Protein AF-A0A352Q3P6-F1 (afdb_monomer_lite)

Secondary structure (DSSP, 8-state):
-HHHHHHHHTSSS--S-EEEEESSS-S--SSPPSSS---HHHHHHHHHHHHTTSPTT--EEEEE---TT-TTHHHHHHHHHHHHT--EE---TT--

pLDDT: mean 84.8, std 7.65, range [61.22, 93.88]

Foldseek 3Di:
DQVVQLVQLPDPDHDQEAEAEEAAQDPDAPDDDPDDDDDLVRSVVRLVRSLVSHPAQYAYEYEHEDDPDRPCGQVSVCVSNVRNVHYYHYDDPPDD

Structure (mmCIF, N/CA/C/O backbone):
data_AF-A0A352Q3P6-F1
#
_entry.id   AF-A0A352Q3P6-F1
#
loop_
_atom_site.group_PDB
_atom_site.id
_atom_site.type_symbol
_atom_site.label_atom_id
_atom_site.label_alt_id
_atom_site.label_comp_id
_atom_site.label_asym_id
_atom_site.label_entity_id
_atom_site.label_seq_id
_atom_site.pdbx_PDB_ins_code
_atom_site.Cartn_x
_atom_site.Cartn_y
_atom_site.Cartn_z
_atom_site.occupancy
_atom_site.B_iso_or_equiv
_atom_site.auth_seq_id
_atom_site.auth_comp_id
_atom_site.auth_asym_id
_atom_site.auth_atom_id
_atom_site.pdbx_PDB_model_num
ATOM 1 N N . MET A 1 1 ? -6.128 -1.439 -5.659 1.00 82.12 1 MET A N 1
ATOM 2 C CA . MET A 1 1 ? -5.884 -0.864 -4.315 1.00 82.12 1 MET A CA 1
ATOM 3 C C . MET A 1 1 ? -6.860 0.257 -3.957 1.00 82.12 1 MET A C 1
ATOM 5 O O . MET A 1 1 ? -7.697 0.003 -3.109 1.00 82.12 1 MET A O 1
ATOM 9 N N . TYR A 1 2 ? -6.840 1.435 -4.609 1.00 87.69 2 TYR A N 1
ATOM 10 C CA . TYR A 1 2 ? -7.714 2.580 -4.252 1.00 87.69 2 TYR A CA 1
ATOM 11 C C . TYR A 1 2 ? -9.186 2.186 -4.042 1.00 87.69 2 TYR A C 1
ATOM 13 O O . TYR A 1 2 ? -9.739 2.397 -2.972 1.00 87.69 2 TYR A O 1
ATOM 21 N N . ARG A 1 3 ? -9.788 1.519 -5.036 1.00 87.06 3 ARG A N 1
ATOM 22 C CA . ARG A 1 3 ? -11.188 1.069 -4.970 1.00 87.06 3 ARG A CA 1
ATOM 23 C C . ARG A 1 3 ? -11.458 0.071 -3.843 1.00 87.06 3 ARG A C 1
ATOM 25 O O . ARG A 1 3 ? -12.516 0.132 -3.238 1.00 87.06 3 ARG A O 1
ATOM 32 N N . ALA A 1 4 ? -10.506 -0.821 -3.565 1.00 87.12 4 ALA A N 1
ATOM 33 C CA . ALA A 1 4 ? -10.639 -1.802 -2.490 1.00 87.12 4 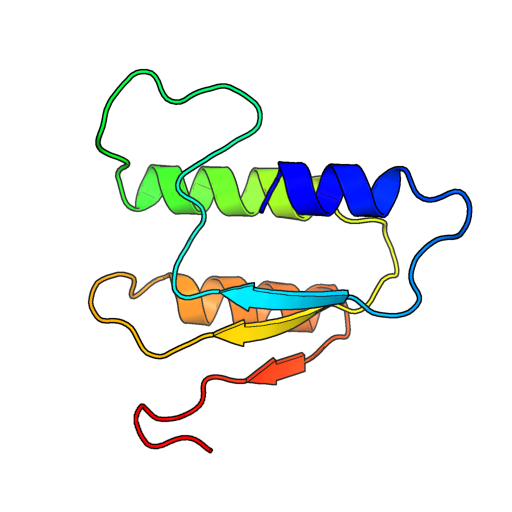ALA A CA 1
ATOM 34 C C . ALA A 1 4 ? -10.668 -1.108 -1.122 1.00 87.12 4 ALA A C 1
ATOM 36 O O . ALA A 1 4 ? -11.494 -1.438 -0.282 1.00 87.12 4 ALA A O 1
ATOM 37 N N . PHE A 1 5 ? -9.823 -0.093 -0.926 1.00 87.62 5 PHE A N 1
ATOM 38 C CA . PHE A 1 5 ? -9.829 0.695 0.306 1.00 87.62 5 PHE A CA 1
ATOM 39 C C . PHE A 1 5 ? -11.074 1.574 0.425 1.00 87.62 5 PHE A C 1
ATOM 41 O O . PHE A 1 5 ? -11.628 1.667 1.511 1.00 87.62 5 PHE A O 1
ATOM 48 N N . THR A 1 6 ? -11.570 2.147 -0.679 1.00 87.25 6 THR A N 1
ATOM 49 C CA . THR A 1 6 ? -12.868 2.845 -0.677 1.00 87.25 6 THR A CA 1
ATOM 50 C C . THR A 1 6 ? -14.004 1.909 -0.278 1.00 87.25 6 THR A C 1
ATOM 52 O O . THR A 1 6 ? -14.841 2.289 0.527 1.00 87.25 6 THR A O 1
ATOM 55 N N . ALA A 1 7 ? -14.030 0.686 -0.811 1.00 86.44 7 ALA A N 1
ATOM 56 C CA . ALA A 1 7 ? -15.051 -0.293 -0.454 1.00 86.44 7 ALA A CA 1
ATOM 57 C C . ALA A 1 7 ? -14.978 -0.671 1.036 1.00 86.44 7 ALA A C 1
ATOM 59 O O . ALA A 1 7 ? -16.011 -0.736 1.690 1.00 86.44 7 ALA A O 1
ATOM 60 N N . ALA A 1 8 ? -13.769 -0.850 1.580 1.00 84.69 8 ALA A N 1
ATOM 61 C CA . ALA A 1 8 ? -13.568 -1.128 3.003 1.00 84.69 8 ALA A CA 1
ATOM 62 C C . ALA A 1 8 ? -14.006 0.037 3.913 1.00 84.69 8 ALA A C 1
ATOM 64 O O . ALA A 1 8 ? -14.524 -0.199 5.000 1.00 84.69 8 ALA A O 1
ATOM 65 N N . ASP A 1 9 ? -13.825 1.287 3.476 1.00 85.19 9 ASP A N 1
ATOM 66 C CA . ASP A 1 9 ? -14.285 2.484 4.199 1.00 85.19 9 ASP A CA 1
ATOM 67 C C . ASP A 1 9 ? -15.811 2.664 4.157 1.00 85.19 9 ASP A C 1
ATOM 69 O O . ASP A 1 9 ? -16.394 3.257 5.058 1.00 85.19 9 ASP A O 1
ATOM 73 N N . GLN A 1 10 ? -16.479 2.102 3.146 1.00 87.50 10 GLN A N 1
ATOM 74 C CA . GLN A 1 10 ? -17.938 2.145 3.003 1.00 87.50 10 GLN A CA 1
ATOM 75 C C . GLN A 1 10 ? -18.681 1.111 3.862 1.00 87.50 10 GLN A C 1
ATOM 77 O O . GLN A 1 10 ? -19.913 1.081 3.844 1.00 87.50 10 GLN A O 1
ATOM 82 N N . PHE A 1 11 ? -17.975 0.252 4.601 1.00 84.94 11 PHE A N 1
ATOM 83 C CA . PHE A 1 11 ? -18.623 -0.715 5.482 1.00 84.94 11 PHE A CA 1
ATOM 84 C C . PHE A 1 11 ? -19.300 -0.012 6.664 1.00 84.94 11 PHE A C 1
ATOM 86 O O . PHE A 1 11 ? -18.747 0.904 7.270 1.00 84.94 11 PHE A O 1
ATOM 93 N N . SER A 1 12 ? -20.505 -0.470 7.022 1.00 84.81 12 SER A N 1
ATOM 94 C CA . SER A 1 12 ? -21.266 0.067 8.161 1.00 84.81 12 SER A CA 1
ATOM 95 C C . SER A 1 12 ? -20.533 -0.108 9.494 1.00 84.81 12 SER A C 1
ATOM 97 O O . SER A 1 12 ? -20.696 0.702 10.403 1.00 84.81 12 SER A O 1
ATOM 99 N N . LEU A 1 13 ? -19.715 -1.158 9.598 1.00 84.62 13 LEU A N 1
ATOM 100 C CA . LEU A 1 13 ? -18.763 -1.383 10.677 1.00 84.62 13 LEU A CA 1
ATOM 101 C C . LEU A 1 13 ? -17.356 -1.374 10.087 1.00 84.62 13 LEU A C 1
ATOM 103 O O . LEU A 1 13 ? -17.102 -2.019 9.069 1.00 84.62 13 LEU A O 1
ATOM 107 N N . LYS A 1 14 ? -16.439 -0.653 10.734 1.00 83.75 14 LYS A N 1
ATOM 108 C CA . LYS A 1 14 ? -15.045 -0.622 10.290 1.00 83.75 14 LYS A CA 1
ATOM 109 C C . LYS A 1 14 ? -14.416 -2.008 10.460 1.00 83.75 14 LYS A C 1
ATOM 111 O O . LYS A 1 14 ? -14.650 -2.637 11.489 1.00 83.75 14 LYS A O 1
ATOM 116 N N . PRO A 1 15 ? -13.609 -2.469 9.494 1.00 86.00 15 PRO A N 1
ATOM 117 C CA . PRO A 1 15 ? -12.895 -3.730 9.631 1.00 86.00 15 PRO A CA 1
ATOM 118 C C . PRO A 1 15 ? -11.855 -3.653 10.755 1.00 86.00 15 PRO A C 1
ATOM 120 O O . PRO A 1 15 ? -11.146 -2.655 10.872 1.00 86.00 15 PRO A O 1
ATOM 123 N N . ASP A 1 16 ? -11.720 -4.727 11.531 1.00 88.56 16 ASP A N 1
ATOM 124 C CA . ASP A 1 16 ? -10.698 -4.832 12.581 1.00 88.56 16 ASP A CA 1
ATOM 125 C C . ASP A 1 16 ? -9.295 -5.080 12.020 1.00 88.56 16 ASP A C 1
ATOM 127 O O . ASP A 1 16 ? -8.309 -4.720 12.650 1.00 88.56 16 ASP A O 1
ATOM 131 N N . ASN A 1 17 ? -9.195 -5.709 10.844 1.00 90.69 17 ASN A N 1
ATOM 132 C CA . ASN A 1 17 ? -7.942 -6.007 10.152 1.00 90.69 17 ASN A CA 1
ATOM 133 C C . ASN A 1 17 ? -8.170 -6.060 8.635 1.00 90.69 17 ASN A C 1
ATOM 135 O O . ASN A 1 17 ? -9.196 -6.558 8.170 1.00 90.69 17 ASN A O 1
ATOM 139 N N . VAL A 1 18 ? -7.185 -5.617 7.852 1.00 91.50 18 VAL A N 1
ATOM 140 C CA . VAL A 1 18 ? -7.175 -5.734 6.386 1.00 91.50 18 VAL A CA 1
ATOM 141 C C . VAL A 1 18 ? -5.998 -6.597 5.958 1.00 91.50 18 VAL A C 1
ATOM 143 O O . VAL A 1 18 ? -4.857 -6.296 6.293 1.00 91.50 18 VAL A O 1
ATOM 146 N N . PHE A 1 19 ? -6.263 -7.641 5.173 1.00 92.69 19 PHE A N 1
ATOM 147 C CA . PHE A 1 19 ? -5.223 -8.432 4.520 1.00 92.69 19 PHE A CA 1
ATOM 148 C C . PHE A 1 19 ? -5.091 -7.995 3.063 1.00 92.69 19 PHE A C 1
ATOM 150 O O . PHE A 1 19 ? -6.038 -8.097 2.283 1.00 92.69 19 PHE A O 1
ATOM 157 N N . LEU A 1 20 ? -3.922 -7.474 2.701 1.00 91.94 20 LEU A N 1
ATOM 158 C CA . LEU A 1 20 ? -3.617 -7.014 1.356 1.00 91.94 20 LEU A CA 1
ATOM 159 C C . LEU A 1 20 ? -2.708 -8.023 0.663 1.00 91.94 20 LEU A C 1
ATOM 161 O O . LEU A 1 20 ? -1.529 -8.125 0.985 1.00 91.94 20 LEU A O 1
ATOM 165 N N . LEU A 1 21 ? -3.266 -8.726 -0.315 1.00 91.12 21 LEU A N 1
ATOM 166 C CA . LEU A 1 21 ? -2.536 -9.632 -1.188 1.00 91.12 21 LEU A CA 1
ATOM 167 C C . LEU A 1 21 ? -2.212 -8.887 -2.479 1.00 91.12 21 LEU A C 1
ATOM 169 O O . LEU A 1 21 ? -3.115 -8.355 -3.128 1.00 91.12 21 LEU A O 1
ATOM 173 N N . THR A 1 22 ? -0.932 -8.785 -2.818 1.00 89.25 22 THR A N 1
ATOM 174 C CA . THR A 1 22 ? -0.489 -7.995 -3.970 1.00 89.25 22 THR A CA 1
ATOM 175 C C . THR A 1 22 ? 0.833 -8.510 -4.512 1.00 89.25 22 THR A C 1
ATOM 177 O O . THR A 1 22 ? 1.600 -9.158 -3.808 1.00 89.25 22 THR A O 1
ATOM 180 N N . ASP A 1 23 ? 1.099 -8.203 -5.769 1.00 86.56 23 ASP A N 1
ATOM 181 C CA . ASP A 1 23 ? 2.276 -8.619 -6.527 1.00 86.56 23 ASP A CA 1
ATOM 182 C C . ASP A 1 23 ? 3.130 -7.426 -7.002 1.00 86.56 23 ASP A C 1
ATOM 184 O O . ASP A 1 23 ? 4.242 -7.598 -7.491 1.00 86.56 23 ASP A O 1
ATOM 188 N N . GLY A 1 24 ? 2.645 -6.196 -6.817 1.00 88.00 24 GLY A N 1
ATOM 189 C CA . GLY A 1 24 ? 3.372 -4.969 -7.136 1.00 88.00 24 GLY A CA 1
ATOM 190 C C . GLY A 1 24 ? 2.599 -3.713 -6.746 1.00 88.00 24 GLY A C 1
ATOM 191 O O . GLY A 1 24 ? 1.525 -3.793 -6.144 1.00 88.00 24 GLY A O 1
ATOM 192 N N . LEU A 1 25 ? 3.141 -2.534 -7.072 1.00 89.12 25 LEU A N 1
ATOM 193 C CA . LEU A 1 25 ? 2.466 -1.263 -6.805 1.00 89.12 25 LEU A CA 1
ATOM 194 C C . LEU A 1 25 ? 1.204 -1.095 -7.672 1.00 89.12 25 LEU A C 1
ATOM 196 O O . LEU A 1 25 ? 1.153 -1.549 -8.819 1.00 89.12 25 LEU A O 1
ATOM 200 N N . PRO A 1 26 ? 0.186 -0.363 -7.181 1.00 87.94 26 PRO A N 1
ATOM 201 C CA . PRO A 1 26 ? -1.045 -0.146 -7.925 1.00 87.94 26 PRO A CA 1
ATOM 202 C C . PRO A 1 26 ? -0.802 0.595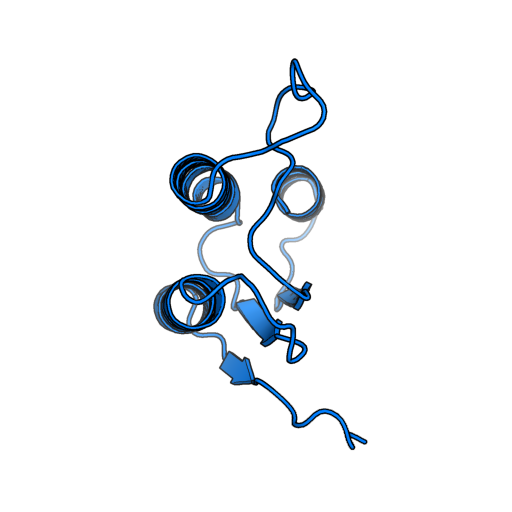 -9.245 1.00 87.94 26 PRO A C 1
ATOM 204 O O . PRO A 1 26 ? -0.213 1.675 -9.290 1.00 87.94 26 PRO A O 1
ATOM 207 N N . THR A 1 27 ? -1.351 0.041 -10.321 1.00 86.12 27 THR A N 1
ATOM 208 C CA . THR A 1 27 ? -1.383 0.650 -11.660 1.00 86.12 27 THR A CA 1
ATOM 209 C C . THR A 1 27 ? -2.661 1.457 -11.909 1.00 86.12 27 THR A C 1
ATOM 211 O O . THR A 1 27 ? -2.704 2.299 -12.803 1.00 86.12 27 THR A O 1
ATOM 214 N N . LEU A 1 28 ? -3.695 1.247 -11.087 1.00 84.44 28 LEU A N 1
ATOM 215 C CA . LEU A 1 28 ? -4.997 1.906 -11.192 1.00 84.44 28 LEU A CA 1
ATOM 216 C C . LEU A 1 28 ? -5.265 2.817 -9.988 1.00 84.44 28 LEU A C 1
ATOM 218 O O . LEU A 1 28 ? -5.102 2.410 -8.834 1.00 84.44 28 LEU A O 1
ATOM 222 N N . GLY A 1 29 ? -5.723 4.037 -10.275 1.00 82.69 29 GLY A N 1
ATOM 223 C CA . GLY A 1 29 ? -6.127 5.035 -9.283 1.00 82.69 29 GLY A CA 1
ATOM 224 C C . GLY A 1 29 ? -7.637 5.222 -9.179 1.00 82.69 29 GLY A C 1
ATOM 225 O O . GLY A 1 29 ? -8.422 4.340 -9.530 1.00 82.69 29 GLY A O 1
ATOM 226 N N . LYS A 1 30 ? -8.042 6.409 -8.712 1.00 79.94 30 LYS A N 1
ATOM 227 C CA . LYS A 1 30 ? -9.449 6.835 -8.658 1.00 79.94 30 LYS A CA 1
ATOM 228 C C . LYS A 1 30 ? -10.084 6.903 -10.052 1.00 79.94 30 LYS A C 1
ATOM 230 O O . LYS A 1 30 ? -11.193 6.415 -10.251 1.00 79.94 30 LYS A O 1
ATOM 235 N N . SER A 1 31 ? -9.362 7.483 -11.008 1.00 76.69 31 SER A N 1
ATOM 236 C CA . SER A 1 31 ? -9.797 7.631 -12.401 1.00 76.69 31 SER A CA 1
ATOM 237 C C . SER A 1 31 ? -9.221 6.527 -13.285 1.00 76.69 31 SER A C 1
ATOM 239 O O . SER A 1 31 ? -8.138 6.006 -13.006 1.00 76.69 31 SER A O 1
ATOM 241 N N . ALA A 1 32 ? -9.930 6.195 -14.368 1.00 71.56 32 ALA A N 1
ATOM 242 C CA . ALA A 1 32 ? -9.430 5.263 -15.374 1.00 71.56 32 ALA A CA 1
ATOM 243 C C . ALA A 1 32 ? -8.106 5.778 -15.982 1.00 71.56 32 ALA A C 1
ATOM 245 O O . ALA A 1 32 ? -7.973 6.987 -16.217 1.00 71.56 32 ALA A O 1
ATOM 246 N N . PRO A 1 33 ? -7.113 4.900 -16.211 1.00 72.44 33 PRO A N 1
ATOM 247 C CA . PRO A 1 33 ? -5.861 5.293 -16.841 1.00 72.44 33 PRO A CA 1
ATOM 248 C C . PRO A 1 33 ? -6.117 5.754 -18.281 1.00 72.44 33 PRO A C 1
ATOM 250 O O . PRO A 1 33 ? -6.947 5.193 -18.990 1.00 72.44 33 PRO A O 1
ATOM 253 N N . ARG A 1 34 ? -5.391 6.788 -18.720 1.00 69.00 34 ARG A N 1
ATOM 254 C CA . ARG A 1 34 ? -5.480 7.322 -20.093 1.00 69.00 34 ARG A CA 1
ATOM 255 C C . ARG A 1 34 ? -4.655 6.526 -21.117 1.00 69.00 34 ARG A C 1
ATOM 257 O O . ARG A 1 34 ? -4.686 6.856 -22.293 1.00 69.00 34 ARG A O 1
ATOM 264 N N . GLY A 1 35 ? -3.908 5.513 -20.680 1.00 74.81 35 GLY A N 1
ATOM 265 C CA . GLY A 1 35 ? -3.038 4.694 -21.524 1.00 74.81 35 GLY A CA 1
ATOM 266 C C . GLY A 1 35 ? -2.777 3.319 -20.911 1.00 74.81 35 GLY A C 1
ATOM 267 O O . GLY A 1 35 ? -3.200 3.048 -19.787 1.00 74.81 35 GLY A O 1
ATOM 268 N N . SER A 1 36 ? -2.081 2.457 -21.653 1.00 73.38 36 SER A N 1
ATOM 269 C CA . SER A 1 36 ? -1.81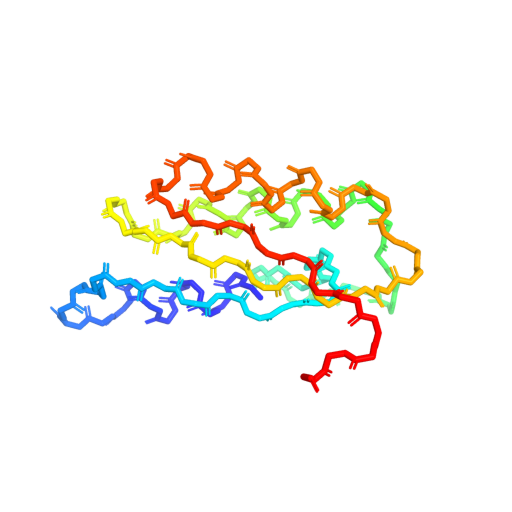9 1.056 -21.284 1.00 73.38 36 SER A CA 1
ATOM 270 C C . SER A 1 36 ? -0.606 0.855 -20.370 1.00 73.38 36 SER A C 1
ATOM 272 O O . SER A 1 36 ? -0.425 -0.234 -19.832 1.00 73.38 36 SER A O 1
ATOM 274 N N . THR A 1 37 ? 0.224 1.883 -20.167 1.00 77.56 37 THR A N 1
ATOM 275 C CA . THR A 1 37 ? 1.452 1.799 -19.364 1.00 77.56 37 THR A CA 1
ATOM 276 C C . THR A 1 37 ? 1.485 2.842 -18.250 1.00 77.56 37 THR A C 1
ATOM 278 O O . THR A 1 37 ? 0.984 3.960 -18.379 1.00 77.56 37 THR A O 1
ATOM 281 N N . VAL A 1 38 ? 2.086 2.465 -17.117 1.00 81.69 38 VAL A N 1
ATOM 282 C CA . VAL A 1 38 ? 2.225 3.320 -15.930 1.00 81.69 38 VAL A CA 1
ATOM 283 C C . VAL A 1 38 ? 3.678 3.295 -15.470 1.00 81.69 38 VAL A C 1
ATOM 285 O O . VAL A 1 38 ? 4.217 2.227 -15.162 1.00 81.69 38 VAL A O 1
ATOM 288 N N . SER A 1 39 ? 4.306 4.473 -15.413 1.00 83.75 39 SER A N 1
ATOM 289 C CA . SER A 1 39 ? 5.687 4.634 -14.942 1.00 83.75 39 SER A CA 1
ATOM 290 C C . SER A 1 39 ? 5.820 4.298 -13.454 1.00 83.75 39 SER A C 1
ATOM 292 O O . SER A 1 39 ? 4.876 4.495 -12.687 1.00 83.75 39 SER A O 1
ATOM 294 N N . GLY A 1 40 ? 7.002 3.848 -13.017 1.00 82.00 40 GLY A N 1
ATOM 295 C CA . GLY A 1 40 ? 7.252 3.501 -11.609 1.00 82.00 40 GLY A CA 1
ATOM 296 C C . GLY A 1 40 ? 6.917 4.644 -10.642 1.00 82.00 40 GLY A C 1
ATOM 297 O O . GLY A 1 40 ? 6.209 4.441 -9.657 1.00 82.00 40 GLY A O 1
ATOM 298 N N . LYS A 1 41 ? 7.295 5.886 -10.987 1.00 85.44 41 LYS A N 1
ATOM 299 C CA . LYS A 1 41 ? 6.912 7.079 -10.213 1.00 85.44 41 LYS A CA 1
ATOM 300 C C . LYS A 1 41 ? 5.393 7.202 -10.070 1.00 85.44 41 LYS A C 1
ATOM 302 O O . LYS A 1 41 ? 4.900 7.443 -8.970 1.00 85.44 41 LYS A O 1
ATOM 307 N N . LYS A 1 42 ? 4.644 7.017 -11.163 1.00 87.00 42 LYS A N 1
ATOM 308 C CA . LYS A 1 42 ? 3.184 7.131 -11.131 1.00 87.00 42 LYS A CA 1
ATOM 309 C C . LYS A 1 42 ? 2.554 6.030 -10.279 1.00 87.00 42 LYS A C 1
ATOM 311 O O . LYS A 1 42 ? 1.616 6.333 -9.551 1.00 87.00 42 LYS A O 1
ATOM 316 N N . ARG A 1 43 ? 3.083 4.802 -10.294 1.00 89.12 43 ARG A N 1
ATOM 317 C CA . ARG A 1 43 ? 2.620 3.723 -9.400 1.00 89.12 43 ARG A CA 1
ATOM 318 C C . ARG A 1 43 ? 2.824 4.074 -7.923 1.00 89.12 43 ARG A C 1
ATOM 320 O O . ARG A 1 43 ? 1.920 3.877 -7.117 1.00 89.12 43 ARG A O 1
ATOM 327 N N . GLY A 1 44 ? 3.957 4.687 -7.575 1.00 88.69 44 GLY A N 1
ATOM 328 C CA . GLY A 1 44 ? 4.197 5.207 -6.224 1.00 88.69 44 GLY A CA 1
ATOM 329 C C . GLY A 1 44 ? 3.237 6.338 -5.831 1.00 88.69 44 GLY A C 1
ATOM 330 O O . GLY A 1 44 ? 2.754 6.378 -4.699 1.00 88.69 44 GLY A O 1
ATOM 331 N N . ASP A 1 45 ? 2.917 7.242 -6.760 1.00 89.81 45 ASP A N 1
ATOM 332 C CA . ASP A 1 45 ? 1.914 8.294 -6.541 1.00 89.81 45 ASP A CA 1
ATOM 333 C C . ASP A 1 45 ? 0.522 7.673 -6.282 1.00 89.81 45 ASP A C 1
ATOM 335 O O . ASP A 1 45 ? -0.142 8.025 -5.306 1.00 89.81 45 ASP A O 1
ATOM 339 N N . LEU A 1 46 ? 0.123 6.686 -7.094 1.00 90.56 46 LEU A N 1
ATOM 340 C CA . LEU A 1 46 ? -1.130 5.934 -6.946 1.00 90.56 46 LEU A CA 1
ATOM 341 C C . LEU A 1 46 ? -1.207 5.174 -5.618 1.00 90.56 46 LEU A C 1
ATOM 343 O O . LEU A 1 46 ? -2.265 5.132 -4.991 1.00 90.56 46 LEU A O 1
ATOM 347 N N . PHE A 1 47 ? -0.090 4.602 -5.172 1.00 91.81 47 PHE A N 1
ATOM 348 C CA . PHE A 1 47 ? 0.016 3.951 -3.872 1.00 91.81 47 PHE A CA 1
ATOM 349 C C . PHE A 1 47 ? -0.254 4.933 -2.736 1.00 91.81 47 PHE A C 1
ATOM 351 O O . PHE A 1 47 ? -1.118 4.684 -1.899 1.00 91.81 47 PHE A O 1
ATOM 358 N N . ARG A 1 48 ? 0.419 6.091 -2.735 1.00 90.81 48 ARG A N 1
ATOM 359 C CA . ARG A 1 48 ? 0.218 7.114 -1.697 1.00 90.81 48 ARG A CA 1
ATOM 360 C C . ARG A 1 48 ? -1.203 7.665 -1.695 1.00 90.81 48 ARG A C 1
ATOM 362 O O . ARG A 1 48 ? -1.736 7.953 -0.627 1.00 90.81 48 ARG A O 1
ATOM 369 N N . GLU A 1 49 ? -1.816 7.827 -2.864 1.00 91.00 49 GLU A N 1
ATOM 370 C CA . GLU A 1 49 ? -3.222 8.223 -2.973 1.00 91.00 49 GLU A CA 1
ATOM 371 C C . GLU A 1 49 ? -4.159 7.155 -2.404 1.00 91.00 49 GLU A C 1
ATOM 373 O O . GLU A 1 49 ? -5.063 7.492 -1.643 1.00 91.00 49 GLU A O 1
ATOM 378 N N . ALA A 1 50 ? -3.933 5.879 -2.727 1.00 89.75 50 ALA A N 1
ATOM 379 C CA . ALA A 1 50 ? -4.733 4.779 -2.203 1.00 89.75 50 ALA A CA 1
ATOM 380 C C . ALA A 1 50 ? -4.621 4.680 -0.678 1.00 89.75 50 ALA A C 1
ATOM 382 O O . ALA A 1 50 ? -5.647 4.654 -0.009 1.00 89.75 50 ALA A O 1
ATOM 383 N N . SER A 1 51 ? -3.413 4.719 -0.114 1.00 89.31 51 SER A N 1
ATOM 384 C CA . SER A 1 51 ? -3.190 4.602 1.335 1.00 89.31 51 SER A CA 1
ATOM 385 C C . SER A 1 51 ? -3.877 5.696 2.160 1.00 89.31 51 SER A C 1
ATOM 387 O O . SER A 1 51 ? -4.188 5.469 3.323 1.00 89.31 51 SER A O 1
ATOM 389 N N . LYS A 1 52 ? -4.173 6.864 1.571 1.00 88.88 52 LYS A N 1
ATOM 390 C CA . LYS A 1 52 ? -4.944 7.935 2.232 1.00 88.88 52 LYS A CA 1
ATOM 391 C C . LYS A 1 52 ? -6.434 7.622 2.391 1.00 88.88 52 LYS A C 1
ATOM 393 O O . LYS A 1 52 ? -7.088 8.271 3.198 1.00 88.88 52 LYS A O 1
ATOM 398 N N . VAL A 1 53 ? -6.966 6.691 1.602 1.00 88.44 53 VAL A N 1
ATOM 399 C CA . VAL A 1 53 ? -8.378 6.273 1.648 1.00 88.44 53 VAL A CA 1
ATOM 400 C C . VAL A 1 53 ? -8.625 5.256 2.755 1.00 88.44 53 VAL A C 1
ATOM 402 O O . VAL A 1 53 ? -9.758 5.089 3.183 1.00 88.44 53 VAL A O 1
ATOM 405 N N . LEU A 1 54 ? -7.578 4.564 3.209 1.00 85.00 54 LEU A N 1
ATOM 406 C CA . LEU A 1 54 ? -7.716 3.540 4.229 1.00 85.00 54 LEU A CA 1
ATOM 407 C C . LEU A 1 54 ? -8.330 4.137 5.515 1.00 85.00 54 LEU A C 1
ATOM 409 O O . LEU A 1 54 ? -7.855 5.183 5.982 1.00 85.00 54 LEU A O 1
ATOM 413 N N . PRO A 1 55 ? -9.326 3.468 6.126 1.00 79.81 55 PRO A N 1
ATOM 414 C CA . PRO A 1 55 ? -9.891 3.910 7.391 1.00 79.81 55 PRO A CA 1
ATOM 415 C C . PRO A 1 55 ? -8.800 4.005 8.461 1.00 79.81 55 PRO A C 1
ATOM 417 O O . PRO A 1 5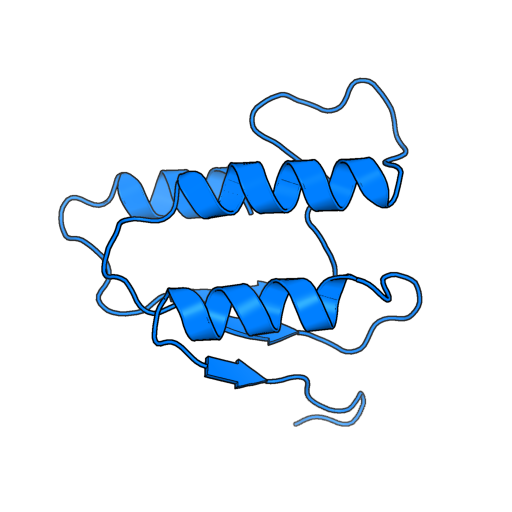5 ? -8.020 3.075 8.677 1.00 79.81 55 PRO A O 1
ATOM 420 N N . LYS A 1 56 ? -8.735 5.144 9.156 1.00 82.06 56 LYS A N 1
ATOM 421 C CA . LYS A 1 56 ? -7.748 5.349 10.224 1.00 82.06 56 LYS A CA 1
ATOM 422 C C . LYS A 1 56 ? -7.949 4.334 11.348 1.00 82.06 56 LYS A C 1
ATOM 424 O O . LYS A 1 56 ? -9.074 4.140 11.806 1.00 82.06 56 LYS A O 1
ATOM 429 N N . GLY A 1 57 ? -6.838 3.782 11.835 1.00 85.00 57 GLY A N 1
ATOM 430 C CA . GLY A 1 57 ? -6.819 2.857 12.969 1.00 85.00 57 GLY A CA 1
ATOM 431 C C . GLY A 1 57 ? -7.037 1.389 12.607 1.00 85.00 57 GLY A C 1
ATOM 432 O O . GLY A 1 57 ? -7.135 0.582 13.521 1.00 85.00 57 GLY A O 1
ATOM 433 N N . VAL A 1 58 ? -7.090 1.046 11.316 1.00 89.94 58 VAL A N 1
ATOM 434 C CA . VAL A 1 58 ? -7.207 -0.342 10.851 1.00 89.94 58 VAL A CA 1
ATOM 435 C C . VAL A 1 58 ? -5.821 -0.898 10.489 1.00 89.94 58 VAL A C 1
ATOM 437 O O . VAL A 1 58 ? -5.191 -0.358 9.573 1.00 89.94 58 VAL A O 1
ATOM 440 N N . PRO A 1 59 ? -5.343 -1.965 11.156 1.00 93.50 59 PRO A N 1
ATOM 441 C CA . PRO A 1 59 ? -4.123 -2.676 10.787 1.00 93.50 59 PRO A CA 1
ATOM 442 C C . PRO A 1 59 ? -4.183 -3.261 9.377 1.00 93.50 59 PRO A C 1
ATOM 444 O O . PRO A 1 59 ? -5.151 -3.930 9.006 1.00 93.50 59 PRO A O 1
ATOM 447 N N . VAL A 1 60 ? -3.119 -3.046 8.597 1.00 93.69 60 VAL A N 1
ATOM 448 C CA . VAL A 1 60 ? -2.960 -3.632 7.261 1.00 93.69 60 VAL A CA 1
ATOM 449 C C . VAL A 1 60 ? -1.841 -4.657 7.276 1.00 93.69 60 VAL A C 1
ATOM 451 O O . VAL A 1 60 ? -0.666 -4.317 7.391 1.00 93.69 60 VAL A O 1
ATOM 454 N N . ASN A 1 61 ? -2.215 -5.919 7.112 1.00 93.88 61 ASN A N 1
ATOM 455 C CA . ASN A 1 61 ? -1.301 -7.035 6.949 1.00 93.88 61 ASN A CA 1
ATOM 456 C C . ASN A 1 61 ? -1.077 -7.275 5.458 1.00 93.88 61 ASN A C 1
ATOM 458 O O . ASN A 1 61 ? -2.003 -7.644 4.739 1.00 93.88 61 ASN A O 1
ATOM 462 N N . VAL A 1 62 ? 0.137 -7.039 4.975 1.00 92.94 62 VAL A N 1
ATOM 463 C CA . VAL A 1 62 ? 0.470 -7.164 3.556 1.00 92.94 62 VAL A CA 1
ATOM 464 C C . VAL A 1 62 ? 1.198 -8.474 3.295 1.00 92.94 62 VAL A C 1
ATOM 466 O O . VAL A 1 62 ? 2.181 -8.779 3.966 1.00 92.94 62 VAL A O 1
ATOM 469 N N . ILE A 1 63 ? 0.745 -9.203 2.280 1.00 91.38 63 ILE A N 1
ATOM 470 C CA . ILE A 1 63 ? 1.440 -10.341 1.682 1.00 91.38 63 ILE A CA 1
ATOM 471 C C . ILE A 1 63 ? 1.842 -9.915 0.268 1.00 91.38 63 ILE A C 1
ATOM 473 O O . ILE A 1 63 ? 0.987 -9.767 -0.610 1.00 91.38 63 ILE A O 1
ATOM 477 N N . LEU A 1 64 ? 3.136 -9.661 0.075 1.00 89.81 64 LEU A N 1
ATOM 478 C CA . LEU A 1 64 ? 3.717 -9.276 -1.208 1.00 89.81 64 LEU A CA 1
ATOM 479 C C . LEU A 1 64 ? 4.301 -10.508 -1.895 1.00 89.81 64 LEU A C 1
ATOM 481 O O . LEU A 1 64 ? 5.320 -11.037 -1.461 1.00 89.81 64 LEU A O 1
ATOM 485 N N . PHE A 1 65 ? 3.679 -10.953 -2.979 1.00 86.56 65 PHE A N 1
ATOM 486 C CA . PHE A 1 65 ? 4.215 -12.059 -3.760 1.00 86.56 65 PHE A CA 1
ATOM 487 C C . PHE A 1 65 ? 5.483 -11.628 -4.515 1.00 86.56 65 PHE A C 1
ATOM 489 O O . PHE A 1 65 ? 5.537 -10.514 -5.045 1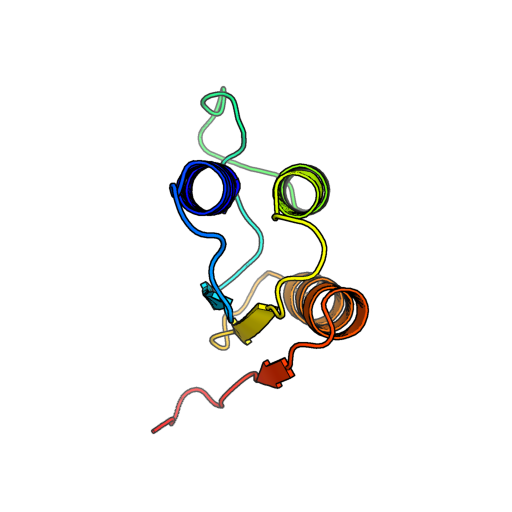.00 86.56 65 PHE A O 1
ATOM 496 N N . PRO A 1 66 ? 6.512 -12.490 -4.577 1.00 68.31 66 PRO A N 1
ATOM 497 C CA . PRO A 1 66 ? 7.786 -12.156 -5.194 1.00 68.31 66 PRO A CA 1
ATOM 498 C C . PRO A 1 66 ? 7.636 -12.062 -6.717 1.00 68.31 66 PRO A C 1
ATOM 50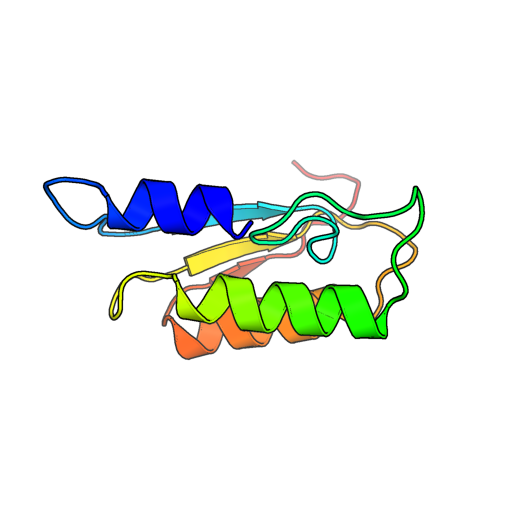0 O O . PRO A 1 66 ? 7.564 -13.075 -7.414 1.00 68.31 66 PRO A O 1
ATOM 503 N N . MET A 1 67 ? 7.640 -10.838 -7.241 1.00 67.38 67 MET A N 1
ATOM 504 C CA . MET A 1 67 ? 7.659 -10.555 -8.678 1.00 67.38 67 MET A CA 1
ATOM 505 C C . MET A 1 67 ? 8.850 -9.672 -9.056 1.00 67.38 67 MET A C 1
ATOM 507 O O . MET A 1 67 ? 9.231 -8.750 -8.334 1.00 67.38 67 MET A O 1
ATOM 511 N N . GLU A 1 68 ? 9.451 -9.967 -10.210 1.00 61.22 68 GLU A N 1
ATOM 512 C CA . GLU A 1 68 ? 10.471 -9.116 -10.824 1.00 61.22 68 GLU A CA 1
ATOM 513 C C . GLU A 1 68 ? 9.830 -7.826 -11.353 1.00 61.22 68 GLU A C 1
ATOM 515 O O . GLU A 1 68 ? 8.789 -7.860 -12.006 1.00 61.22 68 GLU A O 1
ATOM 520 N N . GLY A 1 69 ? 10.480 -6.682 -11.123 1.00 62.91 69 GLY A N 1
ATOM 521 C CA . GLY A 1 69 ? 10.160 -5.443 -11.843 1.00 62.91 69 GLY A CA 1
ATOM 522 C C . GLY A 1 69 ? 9.516 -4.311 -11.038 1.00 62.91 69 GLY A C 1
ATOM 523 O O . GLY A 1 69 ? 9.184 -3.285 -11.633 1.00 62.91 69 GLY A O 1
ATOM 524 N N . ASP A 1 70 ? 9.380 -4.429 -9.712 1.00 72.56 70 ASP A N 1
ATOM 525 C CA . ASP A 1 70 ? 8.959 -3.307 -8.856 1.00 72.56 70 ASP A CA 1
ATOM 526 C C . ASP A 1 70 ? 9.810 -3.184 -7.573 1.00 72.56 70 ASP A C 1
ATOM 528 O O . ASP A 1 70 ? 9.356 -3.516 -6.475 1.00 72.56 70 ASP A O 1
ATOM 532 N N . PRO A 1 71 ? 11.065 -2.697 -7.678 1.00 71.31 71 PRO A N 1
ATOM 533 C CA . PRO A 1 71 ? 11.974 -2.598 -6.531 1.00 71.31 71 PRO A CA 1
ATOM 534 C C . PRO A 1 71 ? 11.447 -1.681 -5.413 1.00 71.31 71 PRO A C 1
ATOM 536 O O . PRO A 1 71 ? 11.891 -1.779 -4.272 1.00 71.31 71 PRO A O 1
ATOM 539 N N . GLY A 1 72 ? 10.492 -0.793 -5.719 1.00 81.25 72 GLY A N 1
ATOM 540 C CA . GLY A 1 72 ? 9.878 0.105 -4.741 1.00 81.25 72 GLY A CA 1
ATOM 541 C C . GLY A 1 72 ? 8.722 -0.515 -3.951 1.00 81.25 72 GLY A C 1
ATOM 542 O O . GLY A 1 72 ? 8.359 0.023 -2.903 1.00 81.25 72 GLY A O 1
ATOM 543 N N . ALA A 1 73 ? 8.147 -1.629 -4.417 1.00 86.25 73 ALA A N 1
ATOM 544 C CA . ALA A 1 73 ? 6.964 -2.230 -3.806 1.00 86.25 73 ALA A CA 1
ATOM 545 C C . ALA A 1 73 ? 7.226 -2.686 -2.364 1.00 86.25 73 ALA A C 1
ATOM 547 O O . ALA A 1 73 ? 6.484 -2.305 -1.461 1.00 86.25 73 ALA A O 1
ATOM 548 N N . ALA A 1 74 ? 8.308 -3.435 -2.125 1.00 87.44 74 ALA A N 1
ATOM 549 C CA . ALA A 1 74 ? 8.629 -3.969 -0.799 1.00 87.44 74 ALA A CA 1
ATOM 550 C C . ALA A 1 74 ? 8.756 -2.864 0.263 1.00 87.44 74 ALA A C 1
ATOM 552 O O . ALA A 1 74 ? 8.109 -2.928 1.307 1.00 87.44 74 ALA A O 1
ATOM 553 N N . ALA A 1 75 ? 9.515 -1.804 -0.033 1.00 89.44 75 ALA A N 1
ATOM 554 C CA . ALA A 1 75 ? 9.680 -0.675 0.879 1.00 89.44 75 ALA A CA 1
ATOM 555 C C . ALA A 1 75 ? 8.354 0.063 1.141 1.00 89.44 75 ALA A C 1
ATOM 557 O O . ALA A 1 75 ? 8.050 0.406 2.284 1.00 89.44 75 ALA A O 1
ATOM 558 N N . ALA A 1 76 ? 7.544 0.280 0.099 1.00 91.31 76 ALA A N 1
ATOM 559 C CA . ALA A 1 76 ? 6.258 0.960 0.218 1.00 91.31 76 ALA A CA 1
ATOM 560 C C . ALA A 1 76 ? 5.268 0.175 1.096 1.00 91.31 76 ALA A C 1
ATOM 562 O O . ALA A 1 76 ? 4.630 0.744 1.985 1.00 91.31 76 ALA A O 1
ATOM 563 N N . TYR A 1 77 ? 5.159 -1.136 0.879 1.00 91.81 77 TYR A N 1
ATOM 564 C CA . TYR A 1 77 ? 4.267 -2.001 1.648 1.00 91.81 77 TYR A CA 1
ATOM 565 C C . TYR A 1 77 ? 4.750 -2.230 3.081 1.00 91.81 77 TYR A C 1
ATOM 567 O O . TYR A 1 77 ? 3.926 -2.246 3.995 1.00 91.81 77 TYR A O 1
ATOM 575 N N . TRP A 1 78 ? 6.063 -2.310 3.303 1.00 91.06 78 TRP A N 1
ATOM 576 C CA . TRP A 1 78 ? 6.638 -2.336 4.647 1.00 91.06 78 TRP A CA 1
ATOM 577 C C . TRP A 1 78 ? 6.268 -1.080 5.448 1.00 91.06 78 TRP A C 1
ATOM 579 O O . TRP A 1 78 ? 5.778 -1.182 6.574 1.00 91.06 78 TRP A O 1
ATOM 589 N N . GLN A 1 79 ? 6.406 0.106 4.845 1.00 91.94 79 GLN A N 1
ATOM 590 C CA . GLN A 1 79 ? 5.995 1.364 5.475 1.00 91.94 79 GLN A CA 1
ATOM 591 C C . GLN A 1 79 ? 4.491 1.410 5.774 1.00 91.94 79 GLN A C 1
ATOM 593 O O . GLN A 1 79 ? 4.093 1.933 6.814 1.00 91.94 79 GLN A O 1
ATOM 598 N N . LEU A 1 80 ? 3.649 0.857 4.895 1.00 91.19 80 LEU A N 1
ATOM 599 C CA . LEU A 1 80 ? 2.200 0.790 5.109 1.00 91.19 80 LEU A CA 1
ATOM 600 C C . LEU A 1 80 ? 1.829 -0.108 6.295 1.00 91.19 80 LEU A C 1
ATOM 602 O O . LEU A 1 80 ? 1.002 0.290 7.117 1.00 91.19 80 LEU A O 1
ATOM 606 N N . GLY A 1 81 ? 2.448 -1.286 6.402 1.00 90.69 81 GLY A N 1
ATOM 607 C CA . GLY A 1 81 ? 2.270 -2.175 7.552 1.00 90.69 81 GLY A CA 1
ATOM 608 C C . GLY A 1 81 ? 2.657 -1.469 8.851 1.00 90.69 81 GLY A C 1
ATOM 609 O O . GLY A 1 81 ? 1.843 -1.360 9.764 1.00 90.69 81 GLY A O 1
ATOM 610 N N . LEU A 1 82 ? 3.845 -0.855 8.883 1.00 90.50 82 LEU A N 1
ATOM 611 C CA . LEU A 1 82 ? 4.333 -0.124 10.054 1.00 90.50 82 LEU A CA 1
ATOM 612 C C . LEU A 1 82 ? 3.404 1.034 10.459 1.00 90.50 82 LEU A C 1
ATOM 614 O O . LEU A 1 82 ? 3.039 1.159 11.627 1.00 90.50 82 LEU A O 1
ATOM 618 N N . ALA A 1 83 ? 2.984 1.861 9.498 1.00 90.00 83 ALA A N 1
ATOM 619 C CA . ALA A 1 83 ? 2.130 3.022 9.751 1.00 90.00 83 ALA A CA 1
ATOM 620 C C . ALA A 1 83 ? 0.713 2.643 10.212 1.00 90.00 83 ALA A C 1
ATOM 622 O O . ALA A 1 83 ? 0.084 3.398 10.954 1.00 90.00 83 ALA A O 1
ATOM 623 N N . SER A 1 84 ? 0.211 1.482 9.784 1.00 89.81 84 SER A N 1
ATOM 624 C CA . SER A 1 84 ? -1.109 0.972 10.170 1.00 89.81 84 SER A CA 1
ATOM 625 C C . SER A 1 84 ? -1.089 0.092 11.423 1.00 89.81 84 SER A C 1
ATOM 627 O O . SER A 1 84 ? -2.156 -0.268 11.906 1.00 89.81 84 SER A O 1
ATOM 629 N N . ARG A 1 85 ? 0.091 -0.220 11.985 1.00 90.12 85 ARG A N 1
ATOM 630 C CA . ARG A 1 85 ? 0.288 -1.248 13.031 1.00 90.12 85 ARG A CA 1
ATOM 631 C C . ARG A 1 85 ? -0.093 -2.665 12.575 1.00 90.12 85 ARG A C 1
ATOM 633 O O . ARG A 1 85 ? -0.495 -3.488 13.391 1.00 90.12 85 ARG A O 1
ATOM 640 N N . GLY A 1 86 ? 0.012 -2.932 11.279 1.00 91.38 86 GLY A N 1
ATOM 641 C CA . GLY A 1 86 ? -0.095 -4.270 10.712 1.00 91.38 86 GLY A CA 1
ATOM 642 C C . GLY A 1 86 ? 1.273 -4.907 10.462 1.00 91.38 86 GLY A C 1
ATOM 643 O O . GLY A 1 86 ? 2.303 -4.445 10.955 1.00 91.38 86 GLY A O 1
ATOM 644 N N . SER A 1 87 ? 1.275 -5.978 9.675 1.00 91.44 87 SER A N 1
ATOM 645 C CA . SER A 1 87 ? 2.461 -6.783 9.361 1.00 91.44 87 SER A CA 1
ATOM 646 C C . SER A 1 87 ? 2.803 -6.757 7.870 1.00 91.44 87 SER A C 1
ATOM 648 O O . SER A 1 87 ? 1.965 -6.439 7.029 1.00 91.44 87 SER A O 1
ATOM 650 N N . PHE A 1 88 ? 4.035 -7.124 7.523 1.00 91.75 88 PHE A N 1
ATOM 651 C CA . PHE A 1 88 ? 4.480 -7.294 6.139 1.00 91.75 88 PHE A CA 1
ATOM 652 C C . PHE A 1 88 ? 5.172 -8.649 5.987 1.00 91.75 88 PHE A C 1
ATOM 654 O O . PHE A 1 88 ? 6.094 -8.960 6.740 1.00 91.75 88 PHE A O 1
ATOM 661 N N . LEU A 1 89 ? 4.733 -9.431 5.006 1.00 89.38 89 LEU A N 1
ATOM 662 C CA . LEU A 1 89 ? 5.302 -10.718 4.633 1.00 89.38 89 LEU A CA 1
ATOM 663 C C . LEU A 1 89 ? 5.576 -10.723 3.127 1.00 89.38 89 LEU A C 1
ATOM 665 O O . LEU A 1 89 ? 4.713 -10.349 2.337 1.00 89.38 89 LEU A O 1
ATOM 669 N N . SER A 1 90 ? 6.759 -11.183 2.730 1.00 85.88 90 SER A N 1
ATOM 670 C CA . SER A 1 90 ? 7.106 -11.429 1.329 1.00 85.88 90 SER A CA 1
ATOM 671 C C . SER A 1 90 ? 7.566 -12.881 1.203 1.00 85.88 90 SER A C 1
ATOM 673 O O . SER A 1 90 ? 8.753 -13.141 1.410 1.00 85.88 90 SER A O 1
ATOM 675 N N . PRO A 1 91 ? 6.649 -13.839 0.967 1.00 82.12 91 PRO A N 1
ATOM 676 C CA . PRO A 1 91 ? 7.019 -15.247 0.862 1.00 82.12 91 PRO A CA 1
ATOM 677 C C . PRO A 1 91 ? 7.966 -15.494 -0.323 1.00 82.12 91 PRO A C 1
ATOM 679 O O . PRO A 1 91 ? 8.032 -14.696 -1.260 1.00 82.12 91 PRO A O 1
ATOM 682 N N . SER A 1 92 ? 8.710 -16.601 -0.286 1.00 78.19 92 SER A N 1
ATOM 683 C CA . SER A 1 92 ? 9.472 -17.086 -1.443 1.00 78.19 92 SER A CA 1
ATOM 684 C C . SER A 1 92 ? 8.528 -17.597 -2.543 1.00 78.19 92 SER A C 1
ATOM 686 O O . SER A 1 92 ? 7.340 -17.813 -2.303 1.00 78.19 92 SER A O 1
ATOM 688 N N . ARG A 1 93 ? 9.042 -17.795 -3.770 1.00 73.69 93 ARG A N 1
ATOM 689 C CA . ARG A 1 93 ? 8.246 -18.359 -4.884 1.00 73.69 93 ARG A CA 1
ATOM 690 C C . ARG A 1 93 ? 7.703 -19.758 -4.574 1.00 73.69 93 ARG A C 1
ATOM 692 O O . ARG A 1 93 ? 6.667 -20.118 -5.114 1.00 73.69 93 ARG A O 1
ATOM 699 N N . ASP A 1 94 ? 8.391 -20.497 -3.708 1.00 75.75 94 ASP A N 1
ATOM 700 C CA . ASP A 1 94 ? 8.089 -21.890 -3.367 1.00 75.75 94 ASP A CA 1
ATOM 701 C C . ASP A 1 94 ? 7.089 -22.044 -2.204 1.00 75.75 94 ASP A C 1
ATOM 703 O O . ASP A 1 94 ? 6.920 -23.139 -1.688 1.00 75.75 94 ASP A O 1
ATOM 707 N N . TRP A 1 95 ? 6.444 -20.956 -1.774 1.00 67.25 95 TRP A N 1
ATOM 708 C CA . TRP A 1 95 ? 5.396 -20.970 -0.747 1.00 67.25 95 TRP A CA 1
ATOM 709 C C . TRP A 1 95 ? 4.042 -21.443 -1.325 1.00 67.25 95 TRP A C 1
ATOM 711 O O . TRP A 1 95 ? 3.683 -21.000 -2.423 1.00 67.25 95 TRP A O 1
ATOM 721 N N . PRO A 1 96 ? 3.227 -22.242 -0.599 1.00 63.00 96 PRO A N 1
ATOM 722 C CA . PRO A 1 96 ? 3.367 -22.625 0.812 1.00 63.00 96 PRO A CA 1
ATOM 723 C C . PRO A 1 96 ? 4.396 -23.714 1.099 1.00 63.00 96 PRO A C 1
ATOM 725 O O . PRO A 1 96 ? 4.301 -24.791 0.471 1.00 63.00 96 PRO A O 1
#

Sequence (96 aa):
MYRAFTAADQFSLKPDNVFLLTDGLPTLGKSAPRGSTVSGKKRGDLFREASKVLPKGVPVNVILFPMEGDPGAAAAYWQLGLASRGSFLSPSRDWP

Radius of gyration: 13.45 Å; chains: 1; bounding box: 33×31×35 Å